Protein AF-A0A1C2IBY3-F1 (afdb_monomer)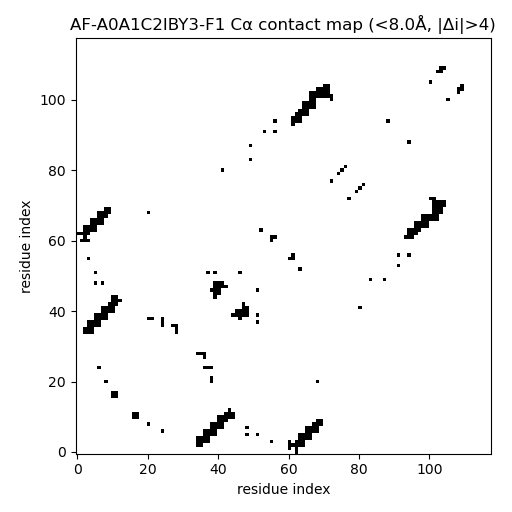

InterPro domains:
  IPR002762 Sirohydrochlorin cobaltochelatase CbiX-like [PF01903] (10-112)
  IPR050963 Sirohydrochlorin Cobaltochelatase/CbiX [PTHR33542] (7-112)

Nearest PDB structures (foldseek):
  3lyh-assembly1_A  TM=9.078E-01  e=5.977E-09  Marinobacter nauticus VT8
  6m2e-assembly1_B  TM=8.576E-01  e=2.403E-07  Methanocaldococcus jannaschii DSM 2661
  8i58-assembly1_A  TM=8.653E-01  e=4.000E-07  Methanocaldococcus jannaschii DSM 2661
  6jv6-assembly1_A  TM=8.816E-01  e=4.223E-06  Bacillus spizizenii
  5zta-assembly2_B  TM=8.742E-01  e=5.448E-06  Bacillus subtilis subsp. subtilis str. 168

Solvent-accessible surface area (backbone atoms only — not comparable to full-atom values): 6668 Å² total; per-residue (Å²): 133,75,55,36,38,35,41,37,33,61,55,60,95,51,77,75,72,48,51,67,58,51,52,50,49,53,52,52,35,69,76,35,75,90,52,49,71,43,74,27,13,76,37,90,46,82,45,32,51,66,57,49,52,51,55,43,41,76,72,72,42,42,39,38,36,39,41,33,67,33,62,59,83,46,66,61,62,72,48,53,47,55,56,51,49,58,57,46,42,72,79,44,73,82,51,49,77,45,78,54,72,33,47,43,72,34,69,70,45,47,52,50,51,57,63,75,74,111

Organism: Acidithiobacillus thiooxidans (NCBI:txid930)

pLDDT: mean 93.91, std 5.69, range [58.94, 98.38]

Secondary structure (DSSP, 8-state):
--EEEEEEE---SSGGGGHHHHHHHHHHHHH-TTSEEEEEESSSSSSBHHHHHHHHHHTT--EEEEEE--SS--HIIIIIHHHHHHHHHHHSTT-EEEEPPPGGGSHHHHHHHHHHT-

Sequence (118 aa):
MTEVQFLLAHGSRNPQWRKPFEQIAEKLQSAHPERQIVLCYLEMWEPSLEQALHSAYASGLRHFRISPLFWSSGRHLQEDLPALLEQVQVTLPDCLIKVEGPIGESEIIIQAALQALQ

Radius of gyration: 14.59 Å; Cα contacts (8 Å, |Δi|>4): 171; chains: 1; bounding box: 39×32×35 Å

Structure (mmCIF, N/CA/C/O backbone):
data_AF-A0A1C2IBY3-F1
#
_entry.id   AF-A0A1C2IBY3-F1
#
loop_
_atom_site.group_PDB
_atom_site.id
_atom_site.type_symbol
_atom_site.label_atom_id
_atom_site.label_alt_id
_atom_site.label_comp_id
_atom_site.label_asym_id
_atom_site.label_entity_id
_atom_site.label_seq_id
_atom_site.pdbx_PDB_ins_code
_atom_site.Cartn_x
_atom_site.Cartn_y
_atom_site.Cartn_z
_atom_site.occupancy
_atom_site.B_iso_or_equiv
_atom_site.auth_seq_id
_atom_site.auth_comp_id
_atom_site.auth_asym_id
_atom_site.auth_atom_id
_atom_site.pdbx_PDB_model_num
ATOM 1 N N . MET A 1 1 ? -6.860 -9.242 15.700 1.00 58.94 1 MET A N 1
ATOM 2 C CA . MET A 1 1 ? -7.160 -7.912 15.130 1.00 58.94 1 MET A CA 1
ATOM 3 C C . MET A 1 1 ? -7.096 -8.054 13.623 1.00 58.94 1 MET A C 1
ATOM 5 O O . MET A 1 1 ? -6.118 -8.613 13.147 1.00 58.94 1 MET A O 1
ATOM 9 N N . THR A 1 2 ? -8.142 -7.656 12.904 1.00 81.50 2 THR A N 1
ATOM 10 C CA . THR A 1 2 ? -8.198 -7.779 11.440 1.00 81.50 2 THR A CA 1
ATOM 11 C C . THR A 1 2 ? -7.465 -6.587 10.826 1.00 81.50 2 THR A C 1
ATOM 13 O O . THR A 1 2 ? -7.922 -5.453 10.950 1.00 81.50 2 THR A O 1
ATOM 16 N N . GLU A 1 3 ? -6.290 -6.834 10.252 1.00 89.88 3 GLU A N 1
ATOM 17 C CA . GLU A 1 3 ? -5.447 -5.838 9.579 1.00 89.88 3 GLU A CA 1
ATOM 18 C C . GLU A 1 3 ? -5.700 -5.888 8.066 1.00 89.88 3 GLU A C 1
ATOM 20 O O . GLU A 1 3 ? -5.790 -6.974 7.489 1.00 89.88 3 GLU A O 1
ATOM 25 N N . VAL A 1 4 ? -5.796 -4.721 7.424 1.00 96.62 4 VAL A N 1
ATOM 26 C CA . VAL A 1 4 ? -5.893 -4.599 5.960 1.00 96.62 4 VAL A CA 1
ATOM 27 C C . VAL A 1 4 ? -4.557 -4.147 5.402 1.00 96.62 4 VAL A C 1
ATOM 29 O O . VAL A 1 4 ? -3.979 -3.176 5.894 1.00 96.62 4 VAL A O 1
ATOM 32 N N . GLN A 1 5 ? -4.089 -4.820 4.353 1.00 97.81 5 GLN A N 1
ATOM 33 C CA . GLN A 1 5 ? -2.900 -4.414 3.617 1.00 97.81 5 GLN A CA 1
ATOM 34 C C . GLN A 1 5 ? -3.290 -3.710 2.314 1.00 97.81 5 GLN A C 1
ATOM 36 O O . GLN A 1 5 ? -3.900 -4.303 1.427 1.00 97.81 5 GLN A O 1
ATOM 41 N N . PHE A 1 6 ? -2.875 -2.457 2.183 1.00 98.38 6 PHE A N 1
ATOM 42 C CA . PHE A 1 6 ? -2.980 -1.656 0.975 1.00 98.38 6 PHE A CA 1
ATOM 43 C C . PHE A 1 6 ? -1.668 -1.747 0.203 1.00 98.38 6 PHE A C 1
ATOM 45 O O . PHE A 1 6 ? -0.621 -1.298 0.672 1.00 98.38 6 PHE A O 1
ATOM 52 N N . LEU A 1 7 ? -1.717 -2.339 -0.985 1.00 98.25 7 LEU A N 1
ATOM 53 C CA . LEU A 1 7 ? -0.624 -2.291 -1.941 1.00 98.25 7 LEU A CA 1
ATOM 54 C C . LEU A 1 7 ? -0.753 -0.975 -2.703 1.00 98.25 7 LEU A C 1
ATOM 56 O O . LEU A 1 7 ? -1.704 -0.795 -3.463 1.00 98.25 7 LEU A O 1
ATOM 60 N N . LEU A 1 8 ? 0.168 -0.045 -2.463 1.00 97.75 8 LEU A N 1
ATOM 61 C CA . LEU A 1 8 ? 0.115 1.286 -3.060 1.00 97.75 8 LEU A CA 1
ATOM 62 C C . LEU A 1 8 ? 0.987 1.320 -4.312 1.00 97.75 8 LEU A C 1
ATOM 64 O O . LEU A 1 8 ? 2.213 1.265 -4.216 1.00 97.75 8 LEU A O 1
ATOM 68 N N . ALA A 1 9 ? 0.363 1.427 -5.480 1.00 96.19 9 ALA A N 1
ATOM 69 C CA . ALA A 1 9 ? 1.048 1.680 -6.742 1.00 96.19 9 ALA A CA 1
ATOM 70 C C . ALA A 1 9 ? 0.899 3.154 -7.151 1.00 96.19 9 ALA A C 1
ATOM 72 O O . ALA A 1 9 ? 0.018 3.863 -6.677 1.00 96.19 9 ALA A O 1
ATOM 73 N N . HIS A 1 10 ? 1.748 3.630 -8.060 1.00 93.06 10 HIS A N 1
ATOM 74 C CA . HIS A 1 10 ? 1.692 5.027 -8.503 1.00 93.06 10 HIS A CA 1
ATOM 75 C C . HIS A 1 10 ? 0.407 5.350 -9.280 1.00 93.06 10 HIS A C 1
ATOM 77 O O . HIS A 1 10 ? -0.221 6.371 -9.044 1.00 93.06 10 HIS A O 1
ATOM 83 N N . GLY A 1 11 ? 0.013 4.460 -10.194 1.00 91.88 11 GLY A N 1
ATOM 84 C CA . GLY A 1 11 ? -0.908 4.789 -11.284 1.00 91.88 11 GLY A CA 1
ATOM 85 C C . GLY A 1 11 ? -0.165 5.215 -12.552 1.00 91.88 11 GLY A C 1
ATOM 86 O O . GLY A 1 11 ? 1.043 5.452 -12.531 1.00 91.88 11 GLY A O 1
ATOM 87 N N . SER A 1 12 ? -0.851 5.214 -13.697 1.00 93.31 12 SER A N 1
ATOM 88 C CA . SER A 1 12 ? -0.258 5.610 -14.980 1.00 93.31 12 SER A CA 1
ATOM 89 C C . SER A 1 12 ? -1.318 5.945 -16.024 1.00 93.31 12 SER A C 1
ATOM 91 O O . SER A 1 12 ? -2.447 5.470 -15.979 1.00 93.31 12 SER A O 1
ATOM 93 N N . ARG A 1 13 ? -0.933 6.695 -17.059 1.00 92.62 13 ARG A N 1
ATOM 94 C CA . ARG A 1 13 ? -1.760 6.852 -18.266 1.00 92.62 13 ARG A CA 1
ATOM 95 C C . ARG A 1 13 ? -1.758 5.603 -19.145 1.00 92.62 13 ARG A C 1
ATOM 97 O O . ARG A 1 13 ? -2.665 5.437 -19.951 1.00 92.62 13 ARG A O 1
ATOM 104 N N . ASN A 1 14 ? -0.742 4.744 -19.025 1.00 92.75 14 ASN A N 1
ATOM 105 C CA . ASN A 1 14 ? -0.633 3.516 -19.805 1.00 92.75 14 ASN A CA 1
ATOM 106 C C . ASN A 1 14 ? -1.354 2.361 -19.084 1.00 92.75 14 ASN A C 1
ATOM 108 O O . ASN A 1 14 ? -0.840 1.890 -18.070 1.00 92.75 14 ASN A O 1
ATOM 112 N N . PRO A 1 15 ? -2.469 1.821 -19.610 1.00 88.38 15 PRO A N 1
ATOM 113 C CA . PRO A 1 15 ? -3.206 0.735 -18.958 1.00 88.38 15 PRO A CA 1
ATOM 114 C C . PRO A 1 15 ? -2.370 -0.527 -18.728 1.00 88.38 15 PRO A C 1
ATOM 116 O O . PRO A 1 15 ? -2.602 -1.255 -17.769 1.00 88.38 15 PRO A O 1
ATOM 119 N N . GLN A 1 16 ? -1.367 -0.788 -19.571 1.00 91.38 16 GLN A N 1
ATOM 120 C CA . GLN A 1 16 ? -0.488 -1.949 -19.429 1.00 91.38 16 GLN A CA 1
ATOM 121 C C . GLN A 1 16 ? 0.367 -1.882 -18.154 1.00 91.38 16 GLN A C 1
ATOM 123 O O . GLN A 1 16 ? 0.760 -2.924 -17.630 1.00 91.38 16 GLN A O 1
ATOM 128 N N . TRP A 1 17 ? 0.615 -0.677 -17.632 1.00 91.31 17 TRP A N 1
ATOM 129 C CA . TRP A 1 17 ? 1.405 -0.458 -16.421 1.00 91.31 17 TRP A CA 1
ATOM 130 C C . TRP A 1 17 ? 0.768 -1.090 -15.178 1.00 91.31 17 TRP A C 1
ATOM 132 O O . TRP A 1 17 ? 1.474 -1.425 -14.235 1.00 91.31 17 TRP A O 1
ATOM 142 N N . ARG A 1 18 ? -0.548 -1.338 -15.185 1.00 92.69 18 ARG A N 1
ATOM 143 C CA . ARG A 1 18 ? -1.253 -1.923 -14.038 1.00 92.69 18 ARG A CA 1
ATOM 144 C C . ARG A 1 18 ? -0.985 -3.419 -13.860 1.00 92.69 18 ARG A C 1
ATOM 146 O O . ARG A 1 18 ? -1.054 -3.917 -12.740 1.00 92.69 18 ARG A O 1
ATOM 153 N N . LYS A 1 19 ? -0.673 -4.132 -14.952 1.00 95.00 19 LYS A N 1
ATOM 154 C CA . LYS A 1 19 ? -0.689 -5.604 -14.974 1.00 95.00 19 LYS A CA 1
ATOM 155 C C . LYS A 1 19 ? 0.243 -6.249 -13.944 1.00 95.00 19 LYS A C 1
ATOM 157 O O . LYS A 1 19 ? -0.213 -7.169 -13.272 1.00 95.00 19 LYS A O 1
ATOM 162 N N . PRO A 1 20 ? 1.505 -5.806 -13.771 1.00 95.12 20 PRO A N 1
ATOM 163 C CA . PRO A 1 20 ? 2.379 -6.409 -12.767 1.00 95.12 20 PRO A CA 1
ATOM 164 C C . PRO A 1 20 ? 1.834 -6.242 -11.342 1.00 95.12 20 PRO A C 1
ATOM 166 O O . PRO A 1 20 ? 1.897 -7.175 -10.548 1.00 95.12 20 PRO A O 1
ATOM 169 N N . PHE A 1 21 ? 1.241 -5.087 -11.026 1.00 96.50 21 PHE A N 1
ATOM 170 C CA . PHE A 1 21 ? 0.678 -4.822 -9.701 1.00 96.50 21 PHE A CA 1
ATOM 171 C C . PHE A 1 21 ? -0.568 -5.669 -9.421 1.00 96.50 21 PHE A C 1
ATOM 173 O O . PHE A 1 21 ? -0.696 -6.219 -8.330 1.00 96.50 21 PHE A O 1
ATOM 180 N N . GLU A 1 22 ? -1.450 -5.833 -10.412 1.00 96.25 22 GLU A N 1
ATOM 181 C CA . GLU A 1 22 ? -2.610 -6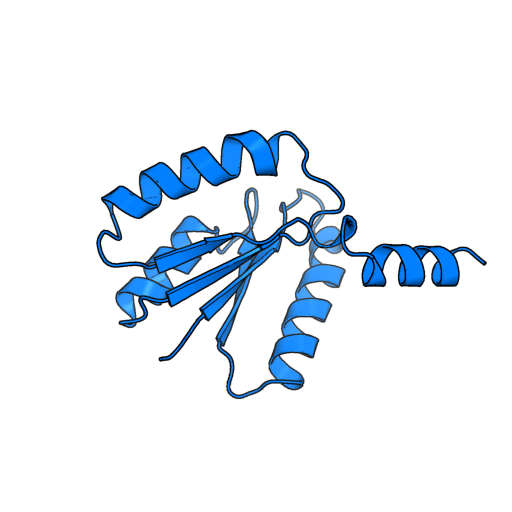.729 -10.306 1.00 96.25 22 GLU A CA 1
ATOM 182 C C . GLU A 1 22 ? -2.180 -8.176 -10.067 1.00 96.25 22 GLU A C 1
ATOM 184 O O . GLU A 1 22 ? -2.708 -8.834 -9.176 1.00 96.25 22 GLU A O 1
ATOM 189 N N . GLN A 1 23 ? -1.167 -8.648 -10.800 1.00 97.75 23 GLN A N 1
ATOM 190 C CA . GLN A 1 23 ? -0.624 -9.994 -10.617 1.00 97.75 23 GLN A CA 1
ATOM 191 C C . GLN A 1 23 ? -0.036 -10.199 -9.217 1.00 97.75 23 GLN A C 1
ATOM 193 O O . GLN A 1 23 ? -0.210 -11.269 -8.634 1.00 97.75 23 GLN A O 1
ATOM 198 N N . ILE A 1 24 ? 0.658 -9.197 -8.666 1.00 97.06 24 ILE A N 1
ATOM 199 C CA . ILE A 1 24 ? 1.172 -9.249 -7.291 1.00 97.06 24 ILE A CA 1
ATOM 200 C C . ILE A 1 24 ? 0.011 -9.348 -6.299 1.00 97.06 24 ILE A C 1
ATOM 202 O O . ILE A 1 24 ? 0.028 -10.229 -5.441 1.00 97.06 24 ILE A O 1
ATOM 2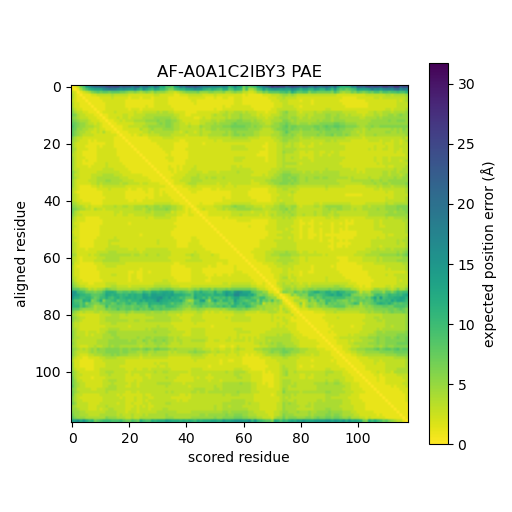06 N N . ALA A 1 25 ? -1.000 -8.483 -6.428 1.00 97.50 25 ALA A N 1
ATOM 207 C CA . ALA A 1 25 ? -2.158 -8.469 -5.539 1.00 97.50 25 ALA A CA 1
ATOM 208 C C . ALA A 1 25 ? -2.919 -9.805 -5.570 1.00 97.50 25 ALA A C 1
ATOM 210 O O . ALA A 1 25 ? -3.181 -10.388 -4.520 1.00 97.50 25 ALA A O 1
ATOM 211 N N . GLU A 1 26 ? -3.197 -10.329 -6.767 1.00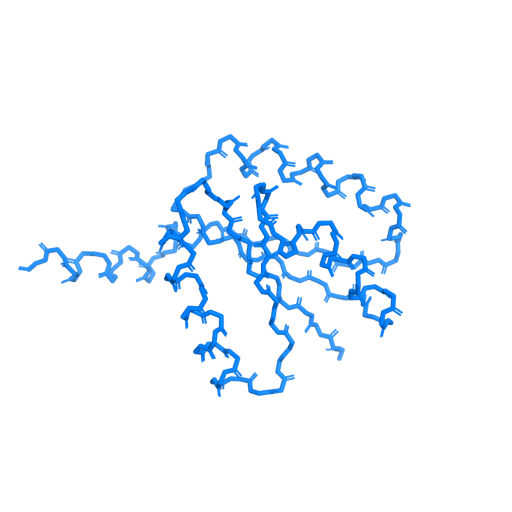 97.81 26 GLU A N 1
ATOM 212 C CA . GLU A 1 26 ? -3.887 -11.606 -6.970 1.00 97.81 26 GLU A CA 1
ATOM 213 C C . GLU A 1 26 ? -3.110 -12.777 -6.358 1.00 97.81 26 GLU A C 1
ATOM 215 O O . GLU A 1 26 ? -3.673 -13.591 -5.619 1.00 97.81 26 GLU A O 1
ATOM 220 N N . LYS A 1 27 ? -1.800 -12.858 -6.621 1.00 97.94 27 LYS A N 1
ATOM 221 C CA . LYS A 1 27 ? -0.949 -13.926 -6.081 1.00 97.94 27 LYS A CA 1
ATOM 222 C C . LYS A 1 27 ? -0.835 -13.847 -4.564 1.00 97.94 27 LYS A C 1
ATOM 224 O O . LYS A 1 27 ? -0.893 -14.883 -3.907 1.00 97.94 27 LYS A O 1
ATOM 229 N N . LEU A 1 28 ? -0.698 -12.644 -4.007 1.00 97.00 28 LEU A N 1
ATOM 230 C CA . LEU A 1 28 ? -0.593 -12.454 -2.564 1.00 97.00 28 LEU A CA 1
ATOM 231 C C . LEU A 1 28 ? -1.908 -12.813 -1.859 1.00 97.00 28 LEU A C 1
ATOM 233 O O . LEU A 1 28 ? -1.878 -13.500 -0.841 1.00 97.00 28 LEU A O 1
ATOM 237 N N . GLN A 1 29 ? -3.049 -12.418 -2.429 1.00 97.06 29 GLN A N 1
ATOM 238 C CA . GLN A 1 29 ? -4.373 -12.778 -1.917 1.00 97.06 29 GLN A CA 1
ATOM 239 C C . GLN A 1 29 ? -4.634 -14.282 -2.002 1.00 97.06 29 GLN A C 1
ATOM 241 O O . GLN A 1 29 ? -5.185 -14.862 -1.070 1.00 97.06 29 GLN A O 1
ATOM 246 N N . SER A 1 30 ? -4.205 -14.925 -3.089 1.00 97.31 30 SER A N 1
ATOM 247 C CA . SER A 1 30 ? -4.339 -16.375 -3.263 1.00 97.31 30 SER A CA 1
ATOM 248 C C . SER A 1 30 ? -3.463 -17.161 -2.286 1.00 97.31 30 SER A C 1
ATOM 250 O O . SER A 1 30 ? -3.877 -18.205 -1.790 1.00 97.31 30 SER A O 1
ATOM 252 N N . ALA A 1 31 ? -2.255 -16.667 -2.000 1.00 97.31 31 ALA A N 1
ATOM 253 C CA . ALA A 1 31 ? -1.340 -17.280 -1.038 1.00 97.31 31 ALA A CA 1
ATOM 254 C C . ALA A 1 31 ? -1.790 -17.093 0.421 1.00 97.31 31 ALA A C 1
ATOM 256 O O . ALA A 1 31 ? -1.430 -17.904 1.272 1.00 97.31 31 ALA A O 1
ATOM 257 N N . HIS A 1 32 ? -2.578 -16.049 0.697 1.00 95.31 32 HIS A N 1
ATOM 258 C CA . HIS A 1 32 ? -3.081 -15.719 2.030 1.00 95.31 32 HIS A CA 1
ATOM 259 C C . HIS A 1 32 ? -4.580 -15.364 2.014 1.00 95.31 32 HIS A C 1
ATOM 261 O O . HIS A 1 32 ? -4.936 -14.192 2.187 1.00 95.31 32 HIS A O 1
ATOM 267 N N . PRO A 1 33 ? -5.480 -16.346 1.801 1.00 94.12 33 PRO A N 1
ATOM 268 C CA . PRO A 1 33 ? -6.921 -16.103 1.670 1.00 94.12 33 PRO A CA 1
ATOM 269 C C . PRO A 1 33 ? -7.572 -15.450 2.897 1.00 94.12 33 PRO A C 1
ATOM 271 O O . PRO A 1 33 ? -8.634 -14.846 2.792 1.00 94.12 33 PRO A O 1
ATOM 274 N N . GLU A 1 34 ? -6.950 -15.579 4.066 1.00 93.00 34 GLU A N 1
ATOM 275 C CA . GLU A 1 34 ? -7.396 -15.002 5.332 1.00 93.00 34 GLU A CA 1
ATOM 276 C C . GLU A 1 34 ? -7.092 -13.504 5.476 1.00 93.00 34 GLU A C 1
ATOM 278 O O . GLU A 1 34 ? -7.636 -12.846 6.366 1.00 93.00 34 GLU A O 1
ATOM 283 N N . ARG A 1 35 ? -6.200 -12.961 4.640 1.00 92.25 35 ARG A N 1
ATOM 284 C CA . ARG A 1 35 ? -5.778 -11.557 4.693 1.00 92.25 35 ARG A CA 1
ATOM 285 C C . ARG A 1 35 ? -6.644 -10.718 3.766 1.00 92.25 35 ARG A C 1
ATOM 287 O O . ARG A 1 35 ? -7.033 -11.174 2.697 1.00 92.25 35 ARG A O 1
ATOM 294 N N . GLN A 1 36 ? -6.888 -9.467 4.145 1.00 95.12 36 GLN A N 1
ATOM 295 C CA . GLN A 1 36 ? -7.541 -8.498 3.270 1.00 95.12 36 GLN A CA 1
ATOM 296 C C . GLN A 1 36 ? -6.477 -7.664 2.556 1.00 95.12 36 GLN A C 1
ATOM 298 O O . GLN A 1 36 ? -5.795 -6.853 3.188 1.00 95.12 36 GLN A O 1
ATOM 303 N N . ILE A 1 37 ? -6.325 -7.883 1.251 1.00 97.38 37 ILE A N 1
ATOM 304 C CA . ILE A 1 37 ? -5.345 -7.189 0.413 1.00 97.38 37 ILE A CA 1
ATOM 305 C C . ILE A 1 37 ? -6.081 -6.321 -0.604 1.00 97.38 37 ILE A C 1
ATOM 307 O O . ILE A 1 37 ? -6.957 -6.792 -1.325 1.00 97.38 37 ILE A O 1
ATOM 311 N N . VAL A 1 38 ? -5.716 -5.043 -0.669 1.00 98.00 38 VAL A N 1
ATOM 312 C CA . VAL A 1 38 ? -6.333 -4.062 -1.566 1.00 98.00 38 VAL A CA 1
ATOM 313 C C . VAL A 1 38 ? -5.246 -3.406 -2.405 1.00 98.00 38 VAL A C 1
ATOM 3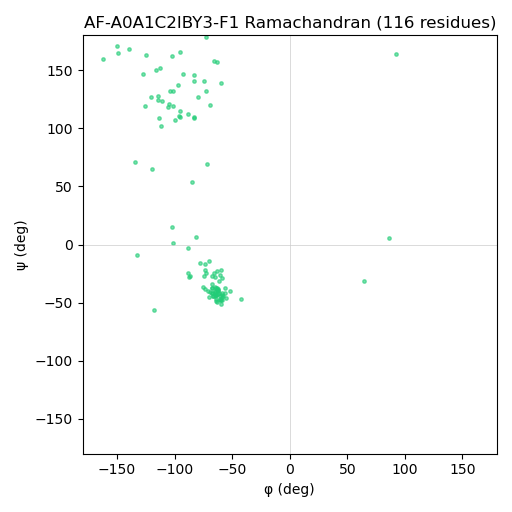15 O O . VAL A 1 38 ? -4.347 -2.768 -1.863 1.00 98.00 38 VAL A O 1
ATOM 318 N N . LEU A 1 39 ? -5.320 -3.547 -3.730 1.00 98.19 39 LEU A N 1
ATOM 319 C CA . LEU A 1 39 ? -4.512 -2.743 -4.645 1.00 98.19 39 LEU A CA 1
ATOM 320 C C . LEU A 1 39 ? -5.167 -1.370 -4.798 1.00 98.19 39 LEU A C 1
ATOM 322 O O . LEU A 1 39 ? -6.351 -1.279 -5.117 1.00 98.19 39 LEU A O 1
ATOM 326 N N . CYS A 1 40 ? -4.394 -0.321 -4.563 1.00 98.06 40 CYS A N 1
ATOM 327 C CA . CYS A 1 40 ? -4.834 1.062 -4.676 1.00 98.06 40 CYS A CA 1
ATOM 328 C C . CYS A 1 40 ? -3.738 1.916 -5.310 1.00 98.06 40 CYS A C 1
ATOM 330 O O . CYS A 1 40 ? -2.591 1.475 -5.471 1.00 98.06 40 CYS A O 1
ATOM 332 N N . TYR A 1 41 ? -4.104 3.136 -5.683 1.00 96.31 41 TYR A N 1
ATOM 333 C CA . TYR A 1 41 ? -3.242 4.003 -6.469 1.00 96.31 41 TYR A CA 1
ATOM 334 C C . TYR A 1 41 ? -3.071 5.375 -5.826 1.00 96.31 41 TYR A C 1
ATOM 336 O O . TYR A 1 41 ? -3.979 5.891 -5.171 1.00 96.31 41 TYR A O 1
ATOM 344 N N . LEU A 1 42 ? -1.883 5.951 -6.001 1.00 93.12 42 LEU A N 1
ATOM 345 C CA . LEU A 1 42 ? -1.595 7.311 -5.558 1.00 93.12 42 LEU A CA 1
ATOM 346 C C . LEU A 1 42 ? -2.276 8.340 -6.470 1.00 93.12 42 LEU A C 1
ATOM 348 O O . LEU A 1 42 ? -2.799 9.340 -5.991 1.00 93.12 42 LEU A O 1
ATOM 352 N N . GLU A 1 43 ? -2.310 8.075 -7.776 1.00 91.44 43 GLU A N 1
ATOM 353 C CA . GLU A 1 43 ? -2.935 8.944 -8.770 1.00 91.44 43 GLU A CA 1
ATOM 354 C C . GLU A 1 43 ? -3.484 8.162 -9.978 1.00 91.44 43 GLU A C 1
ATOM 356 O O . GLU A 1 43 ? -3.214 6.977 -10.163 1.00 91.44 43 GLU A O 1
ATOM 361 N N . MET A 1 44 ? -4.235 8.857 -10.841 1.00 93.12 44 MET A N 1
ATOM 362 C CA . MET A 1 44 ? -4.741 8.430 -12.163 1.00 93.12 44 MET A CA 1
ATOM 363 C C . MET A 1 44 ? -5.741 7.268 -12.206 1.00 93.12 44 MET A C 1
ATOM 365 O O . MET A 1 44 ? -6.574 7.240 -13.113 1.00 93.12 44 MET A O 1
ATOM 369 N N . TRP A 1 45 ? -5.659 6.312 -11.289 1.00 95.31 45 TRP A N 1
ATOM 370 C CA . TRP A 1 45 ? -6.489 5.113 -11.258 1.00 95.31 45 TRP A CA 1
ATOM 371 C C . TRP A 1 45 ? -7.205 4.955 -9.931 1.00 95.31 45 TRP A C 1
ATOM 373 O O . TRP A 1 45 ? -6.825 5.544 -8.926 1.00 95.31 45 TRP A O 1
ATOM 383 N N . GLU A 1 46 ? -8.232 4.111 -9.962 1.00 94.81 46 GLU A N 1
ATOM 384 C CA . GLU A 1 46 ? -9.081 3.821 -8.818 1.00 94.81 46 GLU A CA 1
ATOM 385 C C . GLU A 1 46 ? -8.970 2.343 -8.404 1.00 94.81 46 GLU A C 1
ATOM 387 O O . GLU A 1 46 ? -8.746 1.484 -9.266 1.00 94.81 46 GLU A O 1
ATOM 392 N N . PRO A 1 47 ? -9.148 2.030 -7.108 1.00 97.25 47 PRO A N 1
ATOM 393 C CA . PRO A 1 47 ? -9.415 2.988 -6.032 1.00 97.25 47 PRO A CA 1
ATOM 394 C C . PRO A 1 47 ? -8.162 3.783 -5.640 1.00 97.25 47 PRO A C 1
ATOM 396 O O . PRO A 1 47 ? -7.059 3.230 -5.562 1.00 97.25 47 PRO A O 1
ATOM 399 N N . SER A 1 48 ? -8.336 5.072 -5.359 1.00 97.38 48 SER A N 1
ATOM 400 C CA . SER A 1 48 ? -7.304 5.885 -4.726 1.00 97.38 48 SER A CA 1
ATOM 401 C C . SER A 1 48 ? -7.006 5.356 -3.321 1.00 97.38 48 SER A C 1
ATOM 403 O O . SER A 1 48 ? -7.837 4.680 -2.702 1.00 97.38 48 SER A O 1
ATOM 405 N N . LEU A 1 49 ? -5.820 5.657 -2.787 1.00 97.44 49 LEU A N 1
ATOM 406 C CA . LEU A 1 49 ? -5.484 5.272 -1.413 1.00 97.44 49 LEU A CA 1
ATOM 407 C C . LEU A 1 49 ? -6.507 5.814 -0.400 1.00 97.44 49 LEU A C 1
ATOM 409 O O . LEU A 1 49 ? -6.930 5.081 0.490 1.00 97.44 49 LEU A O 1
ATOM 413 N N . GLU A 1 50 ? -6.948 7.062 -0.563 1.00 96.88 50 GLU A N 1
ATOM 414 C CA . GLU A 1 50 ? -7.978 7.673 0.284 1.00 96.88 50 GLU A CA 1
ATOM 415 C C . GLU A 1 50 ? -9.291 6.883 0.229 1.00 96.88 50 GLU A C 1
ATOM 417 O O . GLU A 1 50 ? -9.813 6.473 1.267 1.00 96.88 50 GLU A O 1
ATOM 422 N N . GLN A 1 51 ? -9.796 6.594 -0.974 1.00 97.88 51 GLN A N 1
ATOM 423 C CA . GLN A 1 51 ? -11.031 5.827 -1.148 1.00 97.88 51 GLN A CA 1
ATOM 424 C C . GLN A 1 51 ? -10.927 4.437 -0.515 1.00 97.88 51 GLN A C 1
ATOM 426 O O . GLN A 1 51 ? -11.857 3.979 0.155 1.00 97.88 51 GLN A O 1
ATOM 431 N N . ALA A 1 52 ? -9.784 3.772 -0.692 1.00 98.12 52 ALA A N 1
ATOM 432 C CA . ALA A 1 52 ? -9.534 2.450 -0.138 1.00 98.12 52 ALA A CA 1
ATOM 433 C C . ALA A 1 52 ? -9.517 2.468 1.404 1.00 98.12 52 ALA A C 1
ATOM 435 O O . ALA A 1 52 ? -10.153 1.618 2.036 1.00 98.12 52 ALA A O 1
ATOM 436 N N . LEU A 1 53 ? -8.854 3.460 2.012 1.00 97.81 53 LEU A N 1
ATOM 437 C CA . LEU A 1 53 ? -8.809 3.646 3.467 1.00 97.81 53 LEU A CA 1
ATOM 438 C C . LEU A 1 53 ? -10.201 3.947 4.035 1.00 97.81 53 LEU A C 1
ATOM 440 O O . LEU A 1 53 ? -10.634 3.293 4.985 1.00 97.81 53 LEU A O 1
ATOM 444 N N . HIS A 1 54 ? -10.944 4.864 3.411 1.00 97.50 54 HIS A N 1
ATOM 445 C CA . HIS A 1 54 ? -12.311 5.196 3.811 1.00 97.50 54 HIS A CA 1
ATOM 446 C C . HIS A 1 54 ? -13.262 3.995 3.704 1.00 97.50 54 HIS A C 1
ATOM 448 O O . HIS A 1 54 ? -14.063 3.759 4.610 1.00 97.50 54 HIS A O 1
ATOM 454 N N . SER A 1 55 ? -13.155 3.195 2.640 1.00 97.19 55 SER A N 1
ATOM 455 C CA . SER A 1 55 ? -13.970 1.987 2.471 1.00 97.19 55 SER A CA 1
ATOM 456 C C . SER A 1 55 ? -13.675 0.938 3.549 1.00 97.19 55 SER A C 1
ATOM 458 O O . SER A 1 55 ? -14.598 0.332 4.103 1.00 97.19 55 SER A O 1
ATOM 460 N N . ALA A 1 56 ? -12.398 0.717 3.873 1.00 96.50 56 ALA A N 1
ATOM 461 C CA . ALA A 1 56 ? -12.011 -0.200 4.943 1.00 96.50 56 ALA A CA 1
ATOM 462 C C . ALA A 1 56 ? -12.501 0.302 6.310 1.00 96.50 56 ALA A C 1
ATOM 464 O O . ALA A 1 56 ? -13.060 -0.466 7.095 1.00 96.50 56 ALA A O 1
ATOM 465 N N . TYR A 1 57 ? -12.369 1.603 6.564 1.00 96.56 57 TYR A N 1
ATOM 466 C CA . TYR A 1 57 ? -12.844 2.237 7.787 1.00 96.56 57 TYR A CA 1
ATOM 467 C C . TYR A 1 57 ? -14.352 2.102 7.996 1.00 96.56 57 TYR A C 1
ATOM 469 O O . TYR A 1 57 ? -14.801 1.717 9.082 1.00 96.56 57 TYR A O 1
ATOM 477 N N . ALA A 1 58 ? -15.130 2.370 6.943 1.00 96.06 58 ALA A N 1
ATOM 478 C CA . ALA A 1 58 ? -16.582 2.220 6.940 1.00 96.06 58 ALA A CA 1
ATOM 479 C C . ALA A 1 58 ? -17.017 0.769 7.205 1.00 96.06 58 ALA A C 1
ATOM 481 O O . ALA A 1 58 ? -18.083 0.535 7.769 1.00 96.06 58 ALA A O 1
ATOM 482 N N . SER A 1 59 ? -16.160 -0.201 6.874 1.00 94.94 59 SER A N 1
ATOM 483 C CA . SER A 1 59 ? -16.367 -1.628 7.155 1.00 94.94 59 SER A CA 1
ATOM 484 C C . SER A 1 59 ? -15.986 -2.036 8.590 1.00 94.94 59 SER A C 1
ATOM 486 O O . SER A 1 59 ? -15.986 -3.220 8.916 1.00 94.94 59 SER A O 1
ATOM 488 N N . GLY A 1 60 ? -15.644 -1.078 9.460 1.00 94.81 60 GLY A N 1
ATOM 489 C CA . GLY A 1 60 ? -15.289 -1.319 10.864 1.00 94.81 60 GLY A CA 1
ATOM 490 C C . GLY A 1 60 ? -13.814 -1.652 11.109 1.00 94.81 60 GLY A C 1
ATOM 491 O O . GLY A 1 60 ? -13.436 -1.952 12.24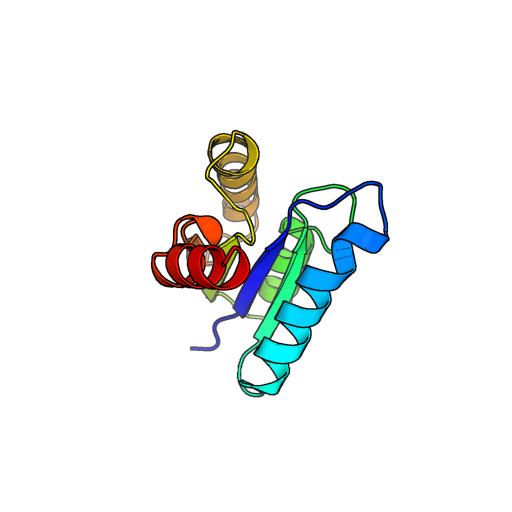0 1.00 94.81 60 GLY A O 1
ATOM 492 N N . LEU A 1 61 ? -12.964 -1.590 10.082 1.00 95.69 61 LEU A N 1
ATOM 493 C CA . LEU A 1 61 ? -11.534 -1.878 10.206 1.00 95.69 61 LEU A CA 1
ATOM 494 C C . LEU A 1 61 ? -10.794 -0.631 10.700 1.00 95.69 61 LEU A C 1
ATOM 496 O O . LEU A 1 61 ? -11.182 0.496 10.394 1.00 95.69 61 LEU A O 1
ATOM 500 N N . ARG A 1 62 ? -9.746 -0.834 11.502 1.00 95.88 62 ARG A N 1
ATOM 501 C CA . ARG A 1 62 ? -8.971 0.255 12.131 1.00 95.88 62 ARG A CA 1
ATOM 502 C C . ARG A 1 62 ? -7.463 0.100 11.995 1.00 95.88 62 ARG A C 1
ATOM 504 O O . ARG A 1 62 ? -6.726 0.992 12.382 1.00 95.88 62 ARG A O 1
ATOM 511 N N . HIS A 1 63 ? -6.994 -1.047 11.514 1.00 96.88 63 HIS A N 1
ATOM 512 C CA . HIS A 1 63 ? -5.574 -1.374 11.436 1.00 96.88 63 HIS A CA 1
ATOM 513 C C . HIS A 1 63 ? -5.182 -1.470 9.967 1.00 96.88 63 HIS A C 1
ATOM 515 O O . HIS A 1 63 ? -5.601 -2.403 9.276 1.00 96.88 63 HIS A O 1
ATOM 521 N N . PHE A 1 64 ? -4.413 -0.494 9.497 1.00 97.56 64 PHE A N 1
ATOM 522 C CA . PHE A 1 64 ? -4.079 -0.322 8.090 1.00 97.56 64 PHE A CA 1
ATOM 523 C C . PHE A 1 64 ? -2.571 -0.389 7.895 1.00 97.56 64 PHE A C 1
ATOM 525 O O . PHE A 1 64 ? -1.812 0.346 8.525 1.00 97.56 64 PHE A O 1
ATOM 532 N N . ARG A 1 65 ? -2.140 -1.251 6.981 1.00 97.81 65 ARG A N 1
ATOM 533 C CA . ARG A 1 65 ? -0.752 -1.354 6.546 1.00 97.81 65 ARG A CA 1
ATOM 534 C C . ARG A 1 65 ? -0.649 -0.939 5.096 1.00 97.81 65 ARG A C 1
ATOM 536 O O . ARG A 1 65 ? -1.309 -1.520 4.245 1.00 97.81 65 ARG A O 1
ATOM 543 N N . ILE A 1 66 ? 0.199 0.035 4.815 1.00 97.81 66 ILE A N 1
ATOM 544 C CA . ILE A 1 66 ? 0.450 0.539 3.470 1.00 97.81 66 ILE A CA 1
ATOM 545 C C . ILE A 1 66 ? 1.817 0.023 3.039 1.00 97.81 66 ILE A C 1
ATOM 547 O O . ILE A 1 66 ? 2.826 0.336 3.669 1.00 97.81 66 ILE A O 1
ATOM 551 N N . SER A 1 67 ? 1.841 -0.766 1.968 1.00 97.31 67 SER A N 1
ATOM 552 C CA . SER A 1 67 ? 3.054 -1.316 1.364 1.00 97.31 67 SER A CA 1
ATOM 553 C C . SER A 1 67 ? 3.268 -0.671 -0.008 1.00 97.31 67 SER A C 1
ATOM 555 O O . SER A 1 67 ? 2.593 -1.052 -0.972 1.00 97.31 67 SER A O 1
ATOM 557 N N . PRO A 1 68 ? 4.179 0.310 -0.127 1.00 96.88 68 PRO A N 1
ATOM 558 C CA . PRO A 1 68 ? 4.448 0.967 -1.397 1.00 96.88 68 PRO A CA 1
ATOM 559 C C . PRO A 1 68 ? 5.147 0.035 -2.395 1.00 96.88 68 PRO A C 1
ATOM 561 O O . PRO A 1 68 ? 6.274 -0.416 -2.185 1.00 96.88 68 PRO A O 1
ATOM 564 N N . LEU A 1 69 ? 4.506 -0.197 -3.540 1.00 96.00 69 LEU A N 1
ATOM 565 C CA . LEU A 1 69 ? 5.064 -0.920 -4.686 1.00 96.00 69 LEU A CA 1
ATOM 566 C C . LEU A 1 69 ? 5.887 0.023 -5.580 1.00 96.00 69 LEU A C 1
ATOM 568 O O . LEU A 1 69 ? 5.651 0.148 -6.781 1.00 96.00 69 LEU A O 1
ATOM 572 N N . PHE A 1 70 ? 6.846 0.712 -4.964 1.00 93.69 70 PHE A N 1
ATOM 573 C CA . PHE A 1 70 ? 7.749 1.670 -5.600 1.00 93.69 70 PHE A CA 1
ATOM 574 C C . PHE A 1 70 ? 9.173 1.125 -5.577 1.00 93.69 70 PHE A C 1
ATOM 576 O O . PHE A 1 70 ? 9.543 0.370 -4.676 1.00 93.69 70 PHE A O 1
ATOM 583 N N . TRP A 1 71 ? 9.982 1.523 -6.560 1.00 92.12 71 TRP A N 1
ATOM 584 C CA . TRP A 1 71 ? 11.383 1.110 -6.591 1.00 92.12 71 TRP A CA 1
ATOM 585 C C . TRP A 1 71 ? 12.239 1.863 -5.567 1.00 92.12 71 TRP A C 1
ATOM 587 O O . TRP A 1 71 ? 13.129 1.287 -4.957 1.00 92.12 71 TRP A O 1
ATOM 597 N N . SER A 1 72 ? 11.954 3.146 -5.356 1.00 89.56 72 SER A N 1
ATOM 598 C CA . SER A 1 72 ? 12.666 3.983 -4.395 1.00 89.56 72 SER A CA 1
ATOM 599 C C . SER A 1 72 ? 11.763 5.064 -3.815 1.00 89.56 72 SER A C 1
ATOM 601 O O . SER A 1 72 ? 10.692 5.372 -4.351 1.00 89.56 72 SER A O 1
ATOM 603 N N . SER A 1 73 ? 12.224 5.657 -2.720 1.00 79.69 73 SER A N 1
ATOM 604 C CA . SER A 1 73 ? 11.627 6.813 -2.053 1.00 79.69 73 SER A CA 1
ATOM 605 C C . SER A 1 73 ? 11.826 8.114 -2.856 1.00 79.69 73 SER A C 1
ATOM 607 O O . SER A 1 73 ? 12.572 9.009 -2.475 1.00 79.69 73 SER A O 1
ATOM 609 N N . GLY A 1 74 ? 11.162 8.229 -4.010 1.00 78.06 74 GLY A N 1
ATOM 610 C CA . GLY A 1 74 ? 11.062 9.496 -4.749 1.00 78.06 74 GLY A CA 1
ATOM 611 C C . GLY A 1 74 ? 10.121 10.508 -4.075 1.00 78.06 74 GLY A C 1
ATOM 612 O O . GLY A 1 74 ? 9.465 10.180 -3.084 1.00 78.06 74 GLY A O 1
ATOM 613 N N . ARG A 1 75 ? 9.993 11.715 -4.659 1.00 74.38 75 ARG A N 1
ATOM 614 C CA . ARG A 1 75 ? 9.113 12.806 -4.171 1.00 74.38 75 ARG A CA 1
ATOM 615 C C . ARG A 1 75 ? 7.736 12.306 -3.723 1.00 74.38 75 ARG A C 1
ATOM 617 O O . ARG A 1 75 ? 7.298 12.628 -2.630 1.00 74.38 75 ARG A O 1
ATOM 624 N N . HIS A 1 76 ? 7.100 11.459 -4.527 1.00 77.12 76 HIS A N 1
ATOM 625 C CA . HIS A 1 76 ? 5.766 10.919 -4.256 1.00 77.12 76 HIS A CA 1
ATOM 626 C C . HIS A 1 76 ? 5.629 10.198 -2.906 1.00 77.12 76 HIS A C 1
ATOM 628 O O . HIS A 1 76 ? 4.608 10.314 -2.236 1.00 77.12 76 HIS A O 1
ATOM 634 N N . LEU A 1 77 ? 6.657 9.468 -2.468 1.00 77.69 77 LEU A N 1
ATOM 635 C CA . LEU A 1 77 ? 6.623 8.801 -1.164 1.00 77.69 77 LEU A CA 1
ATOM 636 C C . LEU A 1 77 ? 7.079 9.699 -0.017 1.00 77.69 77 LEU A C 1
ATOM 638 O O . LEU A 1 77 ? 6.670 9.470 1.116 1.00 77.69 77 LEU A O 1
ATOM 642 N N . GLN A 1 78 ? 7.928 10.687 -0.296 1.00 82.12 78 GLN A N 1
ATOM 643 C CA . GLN A 1 78 ? 8.494 11.565 0.728 1.00 82.12 78 GLN A CA 1
ATOM 644 C C . GLN A 1 78 ? 7.615 12.783 1.038 1.00 82.12 78 GLN A C 1
ATOM 646 O O . GLN A 1 78 ? 7.667 13.288 2.154 1.00 82.12 78 GLN A O 1
ATOM 651 N N . GLU A 1 79 ? 6.816 13.245 0.076 1.00 84.38 79 GLU A N 1
ATOM 652 C CA . GLU A 1 79 ? 5.993 14.454 0.190 1.00 84.38 79 GLU A CA 1
ATOM 653 C C . GLU A 1 79 ? 4.496 14.123 0.069 1.00 84.38 79 GLU A C 1
ATOM 655 O O . GLU A 1 79 ? 3.733 14.395 0.998 1.00 84.38 79 GLU A O 1
ATOM 660 N N . ASP A 1 80 ? 4.073 13.478 -1.026 1.00 87.44 80 ASP A N 1
ATOM 661 C CA . ASP A 1 80 ? 2.639 13.317 -1.326 1.00 87.44 80 ASP A CA 1
ATOM 662 C C . ASP A 1 80 ? 1.939 12.344 -0.368 1.00 87.44 80 ASP A C 1
ATOM 664 O O . ASP A 1 80 ? 0.853 12.634 0.136 1.00 87.44 80 ASP A O 1
ATOM 668 N N . LEU A 1 81 ? 2.557 11.190 -0.089 1.00 92.06 81 LEU A N 1
ATOM 669 C CA . LEU A 1 81 ? 1.970 10.194 0.808 1.00 92.06 81 LEU A CA 1
ATOM 670 C C . LEU A 1 81 ? 1.815 10.724 2.249 1.00 92.06 81 LEU A C 1
ATOM 672 O O . LEU A 1 81 ? 0.713 10.602 2.783 1.00 92.06 81 LEU A O 1
ATOM 676 N N . PRO A 1 82 ? 2.830 11.338 2.892 1.00 92.62 82 PRO A N 1
ATOM 677 C CA . PRO A 1 82 ? 2.650 11.958 4.205 1.00 92.62 82 PRO A CA 1
ATOM 678 C C . PRO A 1 82 ? 1.526 13.000 4.239 1.00 92.62 82 PRO A C 1
ATOM 680 O O . PRO A 1 82 ? 0.672 12.928 5.120 1.00 92.62 82 PRO A O 1
ATOM 683 N N . ALA A 1 83 ? 1.468 13.904 3.254 1.00 92.50 83 ALA A N 1
ATOM 684 C CA . ALA A 1 83 ? 0.428 14.932 3.189 1.00 92.50 83 ALA A CA 1
ATOM 685 C C . ALA A 1 83 ? -0.982 14.332 3.051 1.00 92.50 83 ALA A C 1
ATOM 687 O O . ALA A 1 83 ? -1.930 14.801 3.684 1.00 92.50 83 ALA A O 1
ATOM 688 N N . LEU A 1 84 ? -1.127 13.267 2.258 1.00 93.38 84 LEU A N 1
ATOM 689 C CA . LEU A 1 84 ? -2.381 12.528 2.139 1.00 93.38 84 LEU A CA 1
ATOM 690 C C . LEU A 1 84 ? -2.775 11.866 3.468 1.00 93.38 84 LEU A C 1
ATOM 692 O O . LEU A 1 84 ? -3.936 11.920 3.871 1.00 93.38 84 LEU A O 1
ATOM 696 N N . LEU A 1 85 ? -1.819 11.255 4.170 1.00 94.94 85 LEU A N 1
ATOM 697 C CA . LEU A 1 85 ? -2.085 10.589 5.445 1.00 94.94 85 LEU A CA 1
ATOM 698 C C . LEU A 1 85 ? -2.461 11.568 6.557 1.00 94.94 85 LEU A C 1
ATOM 700 O O . LEU A 1 85 ? -3.320 11.238 7.370 1.00 94.94 85 LEU A O 1
ATOM 704 N N . GLU A 1 86 ? -1.893 12.775 6.571 1.00 94.12 86 GLU A N 1
ATOM 705 C CA . GLU A 1 86 ? -2.321 13.841 7.484 1.00 94.12 86 GLU A CA 1
ATOM 706 C C . GLU A 1 86 ? -3.800 14.196 7.281 1.00 94.12 86 GLU A C 1
ATOM 708 O O . GLU A 1 86 ? -4.547 14.310 8.253 1.00 94.12 86 GLU A O 1
ATOM 713 N N . GLN A 1 87 ? -4.250 14.303 6.027 1.00 92.81 87 GLN A N 1
ATOM 714 C CA . GLN A 1 87 ? -5.653 14.585 5.700 1.00 92.81 87 GLN A CA 1
ATOM 715 C C . GLN A 1 87 ? -6.572 13.428 6.104 1.00 92.81 87 GLN A C 1
ATOM 717 O O . GLN A 1 87 ? -7.616 13.648 6.722 1.00 92.81 87 GLN A O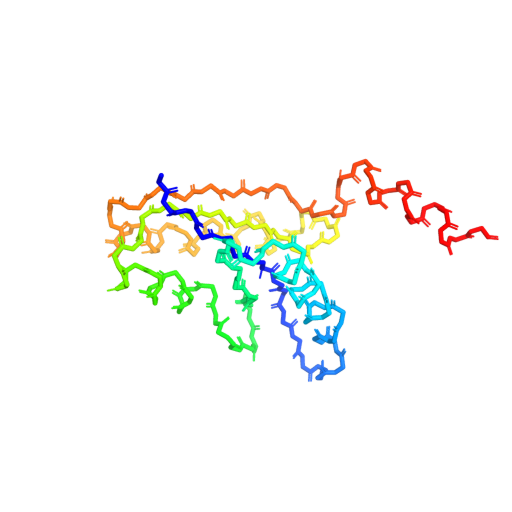 1
ATOM 722 N N . VAL A 1 88 ? -6.160 12.191 5.817 1.00 94.50 88 VAL A N 1
ATOM 723 C CA . VAL A 1 88 ? -6.919 10.988 6.179 1.00 94.50 88 VAL A CA 1
ATOM 724 C C . VAL A 1 88 ? -7.017 10.817 7.697 1.00 94.50 88 VAL A C 1
ATOM 726 O O . VAL A 1 88 ? -8.058 10.410 8.203 1.00 94.50 88 VAL A O 1
ATOM 729 N N . GLN A 1 89 ? -5.979 11.154 8.464 1.00 93.81 89 GLN A N 1
ATOM 730 C CA . GLN A 1 89 ? -6.018 11.009 9.922 1.00 93.81 89 GLN A CA 1
ATOM 731 C C . GLN A 1 89 ? -7.061 11.935 10.574 1.00 93.81 89 GLN A C 1
ATOM 733 O O . GLN A 1 89 ? -7.617 11.591 11.618 1.00 93.81 89 GLN A O 1
ATOM 738 N N . VAL A 1 90 ? -7.370 13.084 9.957 1.00 94.62 90 VAL A N 1
ATOM 739 C CA . VAL A 1 90 ? -8.441 13.988 10.418 1.00 94.62 90 VAL A CA 1
ATOM 740 C C . VAL A 1 90 ? -9.818 13.344 10.251 1.00 94.62 90 VAL A C 1
ATOM 742 O O . VAL A 1 90 ? -10.689 13.521 11.104 1.00 94.62 90 VAL A O 1
ATOM 745 N N . THR A 1 91 ? -10.031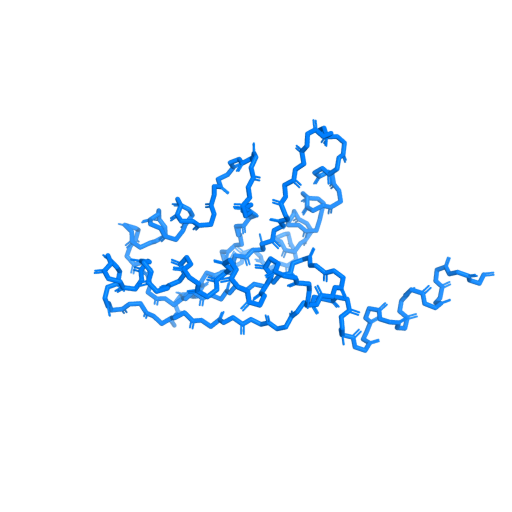 12.595 9.169 1.00 94.94 91 THR A N 1
ATOM 746 C CA . THR A 1 91 ? -11.321 11.960 8.868 1.00 94.94 91 THR A CA 1
ATOM 747 C C . THR A 1 91 ? -11.464 10.571 9.496 1.00 94.94 91 THR A C 1
ATOM 749 O O . THR A 1 91 ? -12.589 10.143 9.766 1.00 94.94 91 THR A O 1
ATOM 752 N N . LEU A 1 92 ? -10.349 9.885 9.771 1.00 96.00 92 LEU A N 1
ATOM 753 C CA . LEU A 1 92 ? -10.269 8.528 10.322 1.00 96.00 92 LEU A CA 1
ATOM 754 C C . LEU A 1 92 ? -9.523 8.506 11.684 1.00 96.00 92 LEU A C 1
ATOM 756 O O . LEU A 1 92 ? -8.444 7.915 11.795 1.00 96.00 92 LEU A O 1
ATOM 760 N N . PRO A 1 93 ? -10.062 9.144 12.741 1.00 93.00 93 PRO A N 1
ATOM 761 C CA . PRO A 1 93 ? -9.292 9.522 13.934 1.00 93.00 93 PRO A CA 1
ATOM 762 C C . PRO A 1 93 ? -8.790 8.357 14.802 1.00 93.00 93 PRO A C 1
ATOM 764 O O . PRO A 1 93 ? -7.778 8.507 15.483 1.00 93.00 93 PRO A O 1
ATOM 767 N N . ASP A 1 94 ? -9.465 7.207 14.803 1.00 95.25 94 ASP A N 1
ATOM 768 C CA . ASP A 1 94 ? -9.124 6.018 15.602 1.00 95.25 94 ASP A CA 1
ATOM 769 C C . ASP A 1 94 ? -8.423 4.918 14.782 1.00 95.25 94 ASP A C 1
ATOM 771 O O . ASP A 1 94 ? -8.307 3.775 15.231 1.00 95.25 94 ASP A O 1
ATOM 775 N N . CYS A 1 95 ? -7.935 5.243 13.580 1.00 94.88 95 CYS A N 1
ATOM 776 C CA . CYS A 1 95 ? -7.141 4.319 12.775 1.00 94.88 95 CYS A CA 1
ATOM 777 C C . CYS A 1 95 ? -5.667 4.307 13.170 1.00 94.88 95 CYS A C 1
ATOM 779 O O . CYS A 1 95 ? -5.049 5.347 13.390 1.00 94.88 95 CYS A O 1
ATOM 781 N N . LEU A 1 96 ? -5.087 3.109 13.159 1.00 95.94 96 LEU A N 1
ATOM 782 C CA . LEU A 1 96 ? -3.654 2.866 13.229 1.00 95.94 96 LEU A CA 1
ATOM 783 C C . LEU A 1 96 ? -3.137 2.594 11.819 1.00 95.94 96 LEU A C 1
ATOM 785 O O . LEU A 1 96 ? -3.386 1.525 11.255 1.00 95.94 96 LEU A O 1
ATOM 789 N N . ILE A 1 97 ? -2.413 3.563 11.263 1.00 96.56 97 ILE A N 1
ATOM 790 C CA . ILE A 1 97 ? -1.821 3.477 9.928 1.00 96.56 97 ILE A CA 1
ATOM 791 C C . ILE A 1 97 ? -0.319 3.234 10.062 1.00 96.56 97 ILE A C 1
ATOM 793 O O . ILE A 1 97 ? 0.406 4.037 10.647 1.00 96.56 97 ILE A O 1
ATOM 797 N N . LYS A 1 98 ? 0.161 2.125 9.497 1.00 96.44 98 LYS A N 1
ATOM 798 C CA . LYS A 1 98 ? 1.585 1.813 9.368 1.00 96.44 98 LYS A CA 1
ATOM 799 C C . LYS A 1 98 ? 1.990 1.880 7.902 1.00 96.44 98 LYS A C 1
ATOM 801 O O . LYS A 1 98 ? 1.450 1.148 7.078 1.00 96.44 98 LYS A O 1
ATOM 806 N N . VAL A 1 99 ? 2.985 2.704 7.599 1.00 95.81 99 VAL A N 1
ATOM 807 C CA . VAL A 1 99 ? 3.593 2.788 6.266 1.00 95.81 99 VAL A CA 1
ATOM 808 C C . VAL A 1 99 ? 4.907 2.021 6.265 1.00 95.81 99 VAL A C 1
ATOM 810 O O . VAL A 1 99 ? 5.723 2.168 7.175 1.00 95.81 99 VAL A O 1
ATOM 813 N N . GLU A 1 100 ? 5.100 1.173 5.262 1.00 95.25 100 GLU A N 1
ATOM 814 C CA . GLU A 1 100 ? 6.354 0.457 5.038 1.00 95.25 100 GLU A CA 1
ATOM 815 C C . GLU A 1 100 ? 7.257 1.187 4.042 1.00 95.25 100 GLU A C 1
ATOM 817 O O . GLU A 1 100 ? 6.819 2.082 3.320 1.00 95.25 100 GLU A O 1
ATOM 822 N N . GLY A 1 101 ? 8.527 0.784 3.988 1.00 93.12 101 GLY A N 1
ATOM 823 C CA . GLY A 1 101 ? 9.443 1.256 2.955 1.00 93.12 101 GLY A CA 1
ATOM 824 C C . GLY A 1 101 ? 9.036 0.775 1.554 1.00 93.12 101 GLY A C 1
ATOM 825 O O . GLY A 1 101 ? 8.327 -0.231 1.425 1.00 93.12 101 GLY A O 1
ATOM 826 N N . PRO A 1 102 ? 9.486 1.472 0.497 1.00 95.19 102 PRO A N 1
ATOM 827 C CA . PRO A 1 102 ? 9.275 1.037 -0.877 1.00 95.19 102 PRO A CA 1
ATOM 828 C C . PRO A 1 102 ? 9.903 -0.335 -1.119 1.00 95.19 102 PRO A C 1
ATOM 830 O O . PRO A 1 102 ? 11.016 -0.621 -0.676 1.00 95.19 102 PRO A O 1
ATOM 833 N N . ILE A 1 103 ? 9.194 -1.189 -1.857 1.00 95.50 103 ILE A N 1
ATOM 834 C CA . ILE A 1 103 ? 9.613 -2.579 -2.048 1.00 95.50 103 ILE A CA 1
ATOM 835 C C . ILE A 1 103 ? 10.980 -2.706 -2.747 1.00 95.50 103 ILE A C 1
ATOM 837 O O . ILE A 1 103 ? 11.721 -3.638 -2.449 1.00 95.50 103 ILE A O 1
ATOM 841 N N . GLY A 1 104 ? 11.346 -1.773 -3.633 1.00 94.75 104 GLY A N 1
ATOM 842 C CA . GLY A 1 104 ? 12.629 -1.817 -4.349 1.00 94.75 104 GLY A CA 1
ATOM 843 C C . GLY A 1 104 ? 13.862 -1.553 -3.484 1.00 94.75 104 GLY A C 1
ATOM 844 O O . GLY A 1 104 ? 14.966 -1.892 -3.895 1.00 94.75 104 GLY A O 1
ATOM 845 N N . GLU A 1 105 ? 13.683 -1.031 -2.268 1.00 94.06 105 GLU A N 1
ATOM 846 C CA . GLU A 1 105 ? 14.762 -0.877 -1.284 1.00 94.06 105 GLU A CA 1
ATOM 847 C C . GLU A 1 105 ? 14.927 -2.136 -0.404 1.00 94.06 105 GLU A C 1
ATOM 849 O O . GLU A 1 105 ? 15.824 -2.207 0.433 1.00 94.06 105 GLU A O 1
ATOM 854 N N . SER A 1 106 ? 14.079 -3.156 -0.584 1.00 95.12 106 SER A N 1
ATOM 855 C CA . SER A 1 106 ? 14.214 -4.439 0.107 1.00 95.12 106 SER A CA 1
ATOM 856 C C . SER A 1 106 ? 15.388 -5.245 -0.445 1.00 95.12 106 SER A C 1
ATOM 858 O O . SER A 1 106 ? 15.466 -5.491 -1.648 1.00 95.12 106 SER A O 1
ATOM 860 N N . GLU A 1 107 ? 16.226 -5.777 0.449 1.00 96.19 107 GLU A N 1
ATOM 861 C CA . GLU A 1 107 ? 17.338 -6.666 0.085 1.00 96.19 107 GLU A CA 1
ATOM 862 C C . GLU A 1 107 ? 16.881 -7.839 -0.797 1.00 96.19 107 GLU A C 1
ATOM 864 O O . GLU A 1 107 ? 17.527 -8.165 -1.786 1.00 96.19 107 GLU A O 1
ATOM 869 N N . ILE A 1 108 ? 15.720 -8.436 -0.507 1.00 97.00 108 ILE A N 1
ATOM 870 C CA . ILE A 1 108 ? 15.187 -9.561 -1.293 1.00 97.00 108 ILE A CA 1
ATOM 871 C C . ILE A 1 108 ? 14.888 -9.133 -2.737 1.00 97.00 108 ILE A C 1
ATOM 873 O O . ILE A 1 10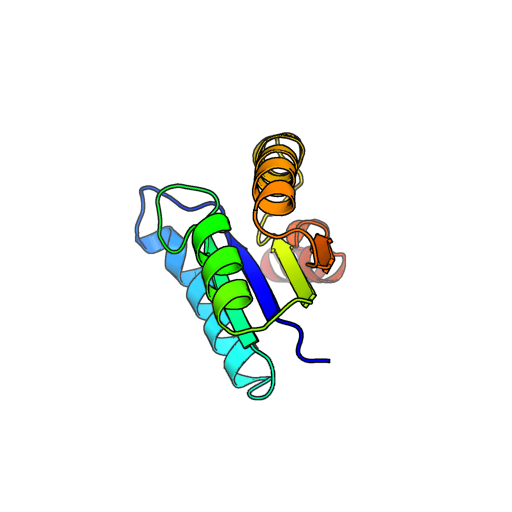8 ? 15.155 -9.891 -3.669 1.00 97.00 108 ILE A O 1
ATOM 877 N N . ILE A 1 109 ? 14.357 -7.923 -2.938 1.00 96.62 109 ILE A N 1
ATOM 878 C CA . ILE A 1 109 ? 14.077 -7.402 -4.281 1.00 96.62 109 ILE A CA 1
ATOM 879 C C . ILE A 1 109 ? 15.367 -7.056 -5.016 1.00 96.62 109 ILE A C 1
ATOM 881 O O . ILE A 1 109 ? 15.482 -7.373 -6.198 1.00 96.62 109 ILE A O 1
ATOM 885 N N . ILE A 1 110 ? 16.348 -6.473 -4.326 1.00 96.31 110 ILE A N 1
ATOM 886 C CA . ILE A 1 110 ? 17.669 -6.200 -4.901 1.00 96.31 110 ILE A CA 1
ATOM 887 C C . ILE A 1 110 ? 18.309 -7.510 -5.381 1.00 96.31 110 ILE A C 1
ATOM 889 O O . ILE A 1 110 ? 18.735 -7.593 -6.532 1.00 96.31 110 ILE A O 1
ATOM 893 N N . GLN A 1 111 ? 18.296 -8.565 -4.559 1.00 97.75 111 GLN A N 1
ATOM 894 C CA . GLN A 1 111 ? 18.820 -9.879 -4.946 1.00 97.75 111 GLN A CA 1
ATOM 895 C C . GLN A 1 111 ? 18.050 -10.498 -6.123 1.00 97.75 111 GLN A C 1
ATOM 897 O O . GLN A 1 111 ? 18.662 -11.005 -7.063 1.00 97.75 111 GLN A O 1
ATOM 902 N N . ALA A 1 112 ? 16.717 -10.416 -6.126 1.00 96.88 112 ALA A N 1
ATOM 903 C CA . ALA A 1 112 ? 15.905 -10.914 -7.236 1.00 96.88 112 ALA A CA 1
ATOM 904 C C . ALA A 1 112 ? 16.186 -10.158 -8.548 1.00 96.88 112 ALA A C 1
ATOM 906 O O . ALA A 1 112 ? 16.228 -10.766 -9.617 1.00 96.88 112 ALA A O 1
ATOM 907 N N . ALA A 1 113 ? 16.415 -8.845 -8.478 1.00 96.19 113 ALA A N 1
ATOM 908 C CA . ALA A 1 113 ? 16.779 -8.038 -9.637 1.00 96.19 113 ALA A CA 1
ATOM 909 C C . ALA A 1 113 ? 18.167 -8.398 -10.174 1.00 96.19 113 ALA A C 1
ATOM 911 O O . ALA A 1 113 ? 18.327 -8.530 -11.384 1.00 96.19 113 ALA A O 1
ATOM 912 N N . LEU A 1 114 ? 19.148 -8.621 -9.291 1.00 97.38 114 LEU A N 1
ATOM 913 C CA . LEU A 1 114 ? 20.465 -9.123 -9.690 1.00 97.38 114 LEU A CA 1
ATOM 914 C C . LEU A 1 114 ? 20.349 -10.468 -10.412 1.00 97.38 114 LEU A C 1
ATOM 916 O O . LEU A 1 114 ? 20.962 -10.641 -11.460 1.00 97.38 114 LEU A O 1
ATOM 920 N N . GLN A 1 115 ? 19.529 -11.387 -9.898 1.00 97.62 115 GLN A N 1
ATOM 921 C CA . GLN A 1 115 ? 19.294 -12.683 -10.537 1.00 97.62 115 GLN A CA 1
ATOM 922 C C . GLN A 1 115 ? 18.606 -12.552 -11.905 1.00 97.62 115 GLN A C 1
ATOM 924 O O . GLN A 1 115 ? 18.919 -13.308 -12.817 1.00 97.62 115 GLN A O 1
ATOM 929 N N . ALA A 1 116 ? 17.672 -11.613 -12.063 1.00 96.75 116 ALA A N 1
ATOM 930 C CA . ALA A 1 116 ? 16.938 -11.414 -13.314 1.00 96.75 116 ALA A CA 1
ATOM 931 C C . ALA A 1 116 ? 17.765 -10.751 -14.434 1.00 96.75 116 ALA A C 1
ATOM 933 O O . ALA A 1 116 ? 17.341 -10.770 -15.588 1.00 96.75 116 ALA A O 1
ATOM 934 N N . LEU A 1 117 ? 18.899 -10.127 -14.098 1.00 95.69 117 LEU A N 1
ATOM 935 C CA . LEU A 1 117 ? 19.774 -9.399 -15.029 1.00 95.69 117 LEU A CA 1
ATOM 936 C C . LEU A 1 117 ? 21.023 -10.192 -15.455 1.00 95.69 117 LEU A C 1
ATOM 938 O O . LEU A 1 117 ? 21.853 -9.656 -16.192 1.00 95.69 117 LEU A O 1
ATOM 942 N N . GLN A 1 118 ? 21.168 -11.428 -14.979 1.00 87.50 118 GLN A N 1
ATOM 943 C CA . GLN A 1 118 ? 22.223 -12.372 -15.365 1.00 87.50 118 GLN A CA 1
ATOM 944 C C . GLN A 1 118 ? 21.755 -13.270 -16.511 1.00 87.50 118 GLN A C 1
ATOM 946 O O . GLN A 1 118 ? 22.605 -13.579 -17.376 1.00 87.50 118 GLN A O 1
#

Foldseek 3Di:
DAEAEEAEEADDPDPVVCVVVVVVQVVVCVVPVPHHYHYAHCDDDPDHPLNVLVVCVVVVDAHYEYAYQDLACDCCNVPVVVVVVVVSCVVRVRHDYHYDGHPNPDPVNVVVVVVVVD

Mean predicted aligned error: 3.31 Å